Protein AF-A0A938A144-F1 (afdb_monomer_lite)

Sequence (136 aa):
MARAVPRRSKALLALAIMGLSIASASLGVLPIPIAALIGAITMFATGCVRFENAGRALSAQVIVLVAASIAMGRLILESGAAGWLGQLLAAFLQYLPPAGVLAIIMIFVTFLTSFASNTAAATAGTPIAINVAAAL

Secondary structure (DSSP, 8-state):
-------HHHHHHHHHHHHHHHHHHHTTSS-HHHHHHHHHHHHHHTTSS-HHHHHHHS-HHHHHHHHHHHHHHHHHHHTSHHHHHHHHHHHHHTTS-HHHHHHHHHHHHHHHHHHS-HHHHHHHHHHHHHHHHHH-

Foldseek 3Di:
DDDPPPPVVLVVVLVVLVVQLVVCCVVVVDPNVVSVVVSVVVCVVVVVDPPVVVVVVDDPVVVVQVVVLVVLLVCCVVVCVLVVLLVVLLVVCVVDDPVVSVVVLVVVLVVVCVVGPNSSSCSSSVSSVVSSVVSD

pLDDT: mean 80.21, std 10.12, range [36.72, 93.06]

Radius of gyration: 20.93 Å; chains: 1; bounding box: 38×28×57 Å

Structure (mmCIF, N/CA/C/O backbone):
data_AF-A0A938A144-F1
#
_entry.id   AF-A0A938A144-F1
#
loop_
_atom_site.group_PDB
_atom_site.id
_atom_site.type_symbol
_atom_site.label_atom_id
_atom_site.label_alt_id
_atom_site.label_comp_id
_atom_site.label_asym_id
_atom_site.label_entity_id
_atom_site.label_seq_id
_atom_site.pdbx_PDB_ins_code
_atom_site.Cartn_x
_atom_site.Cartn_y
_atom_site.Cartn_z
_atom_site.occupancy
_atom_site.B_iso_or_equiv
_atom_site.auth_seq_id
_atom_site.auth_comp_id
_atom_site.auth_asym_id
_atom_site.auth_atom_id
_atom_site.pdbx_PDB_model_num
ATOM 1 N N . MET A 1 1 ? 4.460 5.887 33.260 1.00 36.72 1 MET A N 1
ATOM 2 C CA . 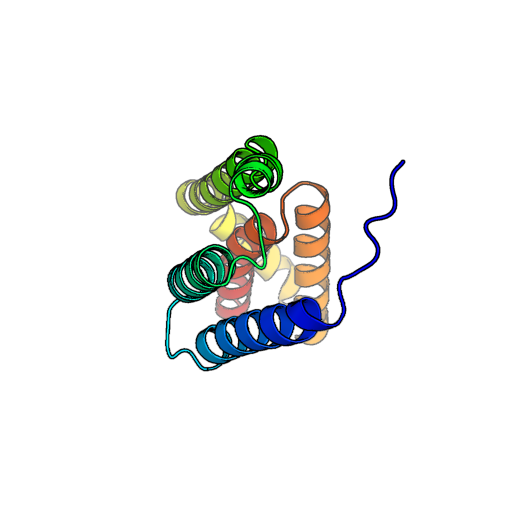MET A 1 1 ? 4.249 4.782 32.295 1.00 36.72 1 MET A CA 1
ATOM 3 C C . MET A 1 1 ? 3.229 3.789 32.862 1.00 36.72 1 MET A C 1
ATOM 5 O O . MET A 1 1 ? 3.615 2.774 33.424 1.00 36.72 1 MET A O 1
ATOM 9 N N . ALA A 1 2 ? 1.927 4.092 32.792 1.00 39.59 2 ALA A N 1
ATOM 10 C CA . ALA A 1 2 ? 0.892 3.199 33.322 1.00 39.59 2 ALA A CA 1
ATOM 11 C C . ALA A 1 2 ? 0.502 2.162 32.258 1.00 39.59 2 ALA A C 1
ATOM 13 O O . ALA A 1 2 ? -0.150 2.480 31.264 1.00 39.59 2 ALA A O 1
ATOM 14 N N . ARG A 1 3 ? 0.955 0.923 32.459 1.00 45.22 3 ARG A N 1
ATOM 15 C CA . ARG A 1 3 ? 0.628 -0.253 31.647 1.00 45.22 3 ARG A CA 1
ATOM 16 C C . ARG A 1 3 ? -0.870 -0.534 31.815 1.00 45.22 3 ARG A C 1
ATOM 18 O O . ARG A 1 3 ? -1.298 -0.960 32.884 1.00 45.22 3 ARG A O 1
ATOM 25 N N . ALA A 1 4 ? -1.676 -0.239 30.795 1.00 48.47 4 ALA A N 1
ATOM 26 C CA . ALA A 1 4 ? -3.100 -0.556 30.804 1.00 48.47 4 ALA A CA 1
ATOM 27 C C . ALA A 1 4 ? -3.257 -2.081 30.833 1.00 48.47 4 ALA A C 1
ATOM 29 O O . ALA A 1 4 ? -3.039 -2.757 29.830 1.00 48.47 4 ALA A O 1
ATOM 30 N N . VAL A 1 5 ? -3.581 -2.630 32.004 1.00 51.03 5 VAL A N 1
ATOM 31 C CA . VAL A 1 5 ? -3.943 -4.041 32.153 1.00 51.03 5 VAL A CA 1
ATOM 32 C C . VAL A 1 5 ? -5.149 -4.288 31.239 1.00 51.03 5 VAL A C 1
ATOM 34 O O . VAL A 1 5 ? -6.184 -3.637 31.424 1.00 51.03 5 VAL A O 1
ATOM 37 N N . PRO A 1 6 ? -5.046 -5.164 30.223 1.00 55.75 6 PRO A N 1
ATOM 38 C CA . PRO A 1 6 ? -6.142 -5.391 29.301 1.00 55.75 6 PRO A CA 1
ATOM 39 C C . PRO A 1 6 ? -7.289 -6.013 30.093 1.00 55.75 6 PRO A C 1
ATOM 41 O O . PRO A 1 6 ? -7.183 -7.125 30.611 1.00 55.75 6 PRO A O 1
ATOM 44 N N . ARG A 1 7 ? -8.405 -5.289 30.206 1.00 58.06 7 ARG A N 1
ATOM 45 C CA . ARG A 1 7 ? -9.666 -5.854 30.691 1.00 58.06 7 ARG A CA 1
ATOM 46 C C . ARG A 1 7 ? -10.078 -6.956 29.707 1.00 58.06 7 ARG A C 1
ATOM 48 O O . ARG A 1 7 ? -10.730 -6.666 28.706 1.00 58.06 7 ARG A O 1
ATOM 55 N N . ARG A 1 8 ? -9.678 -8.208 29.979 1.00 60.97 8 ARG A N 1
ATOM 56 C CA . ARG A 1 8 ? -9.910 -9.409 29.140 1.00 60.97 8 ARG A CA 1
ATOM 57 C C . ARG A 1 8 ? -11.335 -9.489 28.580 1.00 60.97 8 ARG A C 1
ATOM 59 O O . ARG A 1 8 ? -11.509 -9.871 27.431 1.00 60.97 8 ARG A O 1
ATOM 66 N N . SER A 1 9 ? -12.326 -9.064 29.366 1.00 64.81 9 SER A N 1
ATOM 67 C CA . SER A 1 9 ? -13.745 -9.045 28.989 1.00 64.81 9 SER A CA 1
ATOM 68 C C . SER A 1 9 ? -14.048 -8.201 27.739 1.00 64.81 9 SER A C 1
ATOM 70 O O . SER A 1 9 ? -14.814 -8.646 26.891 1.00 64.81 9 SER A O 1
ATOM 72 N N . LYS A 1 10 ? -13.436 -7.018 27.578 1.00 71.56 10 LYS A N 1
ATOM 73 C CA . LYS A 1 10 ? -13.668 -6.153 26.403 1.00 71.56 10 LYS A CA 1
ATOM 74 C C . LYS A 1 10 ? -12.682 -6.402 25.263 1.00 71.56 10 LYS A C 1
ATOM 76 O O . LYS A 1 10 ? -12.957 -6.034 24.127 1.00 71.56 10 LYS A O 1
ATOM 81 N N . ALA A 1 11 ? -11.554 -7.050 25.558 1.00 80.12 11 ALA A N 1
ATOM 82 C CA . ALA A 1 11 ? -10.544 -7.388 24.561 1.00 80.12 11 ALA A CA 1
ATOM 83 C C . ALA A 1 11 ? -11.083 -8.372 23.510 1.00 80.12 11 ALA A C 1
ATOM 85 O O . ALA A 1 11 ? -10.858 -8.164 22.323 1.00 80.12 11 ALA A O 1
ATOM 86 N N . LEU A 1 12 ? -11.843 -9.393 23.928 1.00 84.12 12 LEU A N 1
ATOM 87 C CA . LEU A 1 12 ? -12.440 -10.363 23.001 1.00 84.12 12 LEU A CA 1
ATOM 88 C C . LEU A 1 12 ? -13.468 -9.701 22.071 1.00 84.12 12 LEU A C 1
ATOM 90 O O . LEU A 1 12 ? -13.487 -9.968 20.875 1.00 84.12 12 LEU A O 1
ATOM 94 N N . LEU A 1 13 ? -14.278 -8.791 22.617 1.00 86.19 13 LEU A N 1
ATOM 95 C CA . LEU A 1 13 ? -15.290 -8.054 21.862 1.00 86.19 13 LEU A CA 1
ATOM 96 C C . LEU A 1 13 ? -14.635 -7.102 20.847 1.00 86.19 13 LEU A C 1
ATOM 98 O O . LEU A 1 13 ? -15.022 -7.081 19.682 1.00 86.19 13 LEU A O 1
ATOM 102 N N . ALA A 1 14 ? -13.589 -6.374 21.250 1.00 86.38 14 ALA A N 1
ATOM 103 C CA . ALA A 1 14 ? -12.810 -5.545 20.330 1.00 86.38 14 ALA A CA 1
ATOM 104 C C . ALA A 1 14 ? -12.170 -6.379 19.204 1.00 86.38 14 ALA A C 1
ATOM 106 O O . ALA A 1 14 ? -12.219 -5.982 18.042 1.00 86.38 14 ALA A O 1
ATOM 107 N N . LEU A 1 15 ? -11.625 -7.553 19.530 1.00 89.06 15 LEU A N 1
ATOM 108 C CA . LEU A 1 15 ? -11.017 -8.453 18.550 1.00 89.06 15 LEU A CA 1
ATOM 109 C C . LEU A 1 15 ? -12.059 -9.010 17.570 1.00 89.06 15 LEU A C 1
ATOM 111 O O . LEU A 1 15 ? -11.793 -9.059 16.373 1.00 89.06 15 LEU A O 1
ATOM 115 N N . ALA A 1 16 ? -13.262 -9.339 18.049 1.00 91.12 16 ALA A N 1
ATOM 116 C CA . ALA A 1 16 ? -14.371 -9.764 17.199 1.00 91.12 16 ALA A CA 1
ATOM 117 C C . ALA A 1 16 ? -14.809 -8.660 16.221 1.00 91.12 16 ALA A C 1
ATOM 119 O O . ALA A 1 16 ? -14.933 -8.928 15.028 1.00 91.12 16 ALA A O 1
ATOM 120 N N . ILE A 1 17 ? -14.978 -7.413 16.687 1.00 90.75 17 ILE A N 1
ATOM 121 C CA . ILE A 1 17 ? -15.325 -6.276 15.811 1.00 90.75 17 ILE A CA 1
ATOM 122 C C . ILE A 1 17 ? -14.219 -6.037 14.777 1.00 90.75 17 ILE A C 1
ATOM 124 O O . ILE A 1 17 ? -14.506 -5.867 13.592 1.00 90.75 17 ILE A O 1
ATOM 128 N N . MET A 1 18 ? -12.955 -6.049 15.210 1.00 90.88 18 MET A N 1
ATOM 129 C CA . MET A 1 18 ? -11.811 -5.869 14.317 1.00 90.88 18 MET A CA 1
ATOM 130 C C . MET A 1 18 ? -11.776 -6.973 13.254 1.00 90.88 18 MET A C 1
ATOM 132 O O . MET A 1 18 ? -11.694 -6.669 12.067 1.00 90.88 18 MET A O 1
ATOM 136 N N . GLY A 1 19 ? -11.934 -8.235 13.661 1.00 92.50 19 GLY A N 1
ATOM 137 C CA . GLY A 1 19 ? -11.999 -9.380 12.756 1.00 92.50 19 GLY A CA 1
ATOM 138 C C . GLY A 1 19 ? -13.144 -9.272 11.750 1.00 92.50 19 GLY A C 1
ATOM 139 O O . GLY A 1 19 ? -12.922 -9.483 10.563 1.00 92.50 19 GLY A O 1
ATOM 140 N N . LEU A 1 20 ? -14.337 -8.858 12.188 1.00 91.62 20 LEU A N 1
ATOM 141 C CA . LEU A 1 20 ? -15.492 -8.659 11.306 1.00 91.62 20 LEU A CA 1
ATOM 142 C C . LEU A 1 20 ? -15.250 -7.528 10.291 1.00 91.62 20 LEU A C 1
ATOM 144 O O . LEU A 1 20 ? -15.576 -7.661 9.110 1.00 91.62 20 LEU A O 1
ATOM 148 N N . SER A 1 21 ? -14.641 -6.424 10.734 1.00 92.31 21 SER A N 1
ATOM 149 C CA . SER A 1 21 ? -14.299 -5.296 9.857 1.00 92.31 21 SER A CA 1
ATOM 150 C C . SER A 1 21 ? -13.248 -5.678 8.808 1.00 92.31 21 SER A C 1
ATOM 152 O O . SER A 1 21 ? -13.389 -5.327 7.641 1.00 92.31 21 SER A O 1
ATOM 154 N N . ILE A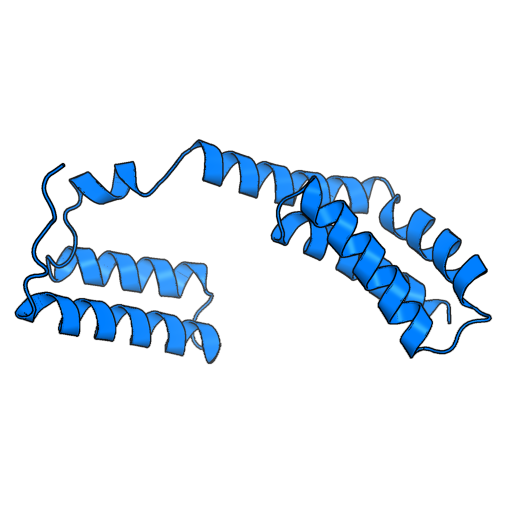 1 22 ? -12.239 -6.468 9.191 1.00 93.06 22 ILE A N 1
ATOM 155 C CA . ILE A 1 22 ? -11.204 -6.955 8.272 1.00 93.06 22 ILE A CA 1
ATOM 156 C C . ILE A 1 22 ? -11.808 -7.970 7.303 1.00 93.06 22 ILE A C 1
ATOM 158 O O . ILE A 1 22 ? -11.606 -7.847 6.103 1.00 93.06 22 ILE A O 1
ATOM 162 N N . ALA A 1 23 ? -12.595 -8.930 7.794 1.00 92.81 23 ALA A N 1
ATOM 163 C CA . ALA A 1 23 ? -13.234 -9.939 6.955 1.00 92.81 23 ALA A CA 1
ATOM 164 C C . ALA A 1 23 ? -14.165 -9.303 5.911 1.00 92.81 23 ALA A C 1
ATOM 166 O O . ALA A 1 23 ? -14.083 -9.644 4.735 1.00 92.81 23 ALA A O 1
ATOM 167 N N . SER A 1 24 ? -15.001 -8.340 6.310 1.00 91.44 24 SER A N 1
ATOM 168 C CA . SER A 1 24 ? -15.888 -7.627 5.377 1.00 91.44 24 SER A CA 1
ATOM 169 C C . SER A 1 24 ? -15.125 -6.802 4.334 1.00 91.44 24 SER A C 1
ATOM 171 O O . SER A 1 24 ? -15.527 -6.789 3.169 1.00 91.44 24 SER A O 1
ATOM 173 N N . ALA A 1 25 ? -14.009 -6.172 4.718 1.00 91.44 25 ALA A N 1
ATOM 174 C CA . ALA A 1 25 ? -13.136 -5.450 3.795 1.00 91.44 25 ALA A CA 1
ATOM 175 C C . ALA A 1 25 ? -12.389 -6.391 2.830 1.00 91.44 25 ALA A C 1
ATOM 177 O O . ALA A 1 25 ? -12.323 -6.124 1.633 1.00 91.44 25 ALA A O 1
ATOM 178 N N . SER A 1 26 ? -11.847 -7.507 3.327 1.00 91.06 26 SER A N 1
ATOM 179 C CA . SER A 1 26 ? -11.077 -8.474 2.531 1.00 91.06 26 SER A CA 1
ATOM 180 C C . SER A 1 26 ? -11.943 -9.305 1.586 1.00 91.06 26 SER A C 1
ATOM 182 O O . SER A 1 26 ? -11.486 -9.651 0.502 1.00 91.06 26 SER A O 1
ATOM 184 N N . LEU A 1 27 ? -13.189 -9.603 1.965 1.00 91.94 27 LEU A N 1
ATOM 185 C CA . LEU A 1 27 ? -14.162 -10.289 1.106 1.00 91.94 27 LEU A CA 1
ATOM 186 C C . LEU A 1 27 ? -14.775 -9.362 0.040 1.00 91.94 27 LEU A C 1
ATOM 188 O O . LEU A 1 27 ? -15.588 -9.812 -0.760 1.00 91.94 27 LEU A O 1
ATOM 192 N N . GLY A 1 28 ? -14.418 -8.072 0.033 1.00 86.38 28 GLY A N 1
ATOM 193 C CA . GLY A 1 28 ? -14.912 -7.100 -0.944 1.00 86.38 28 GLY A CA 1
ATOM 194 C C . GLY A 1 28 ? -16.380 -6.705 -0.761 1.00 86.38 28 GLY A C 1
ATOM 195 O O . GLY A 1 28 ? -16.953 -6.088 -1.653 1.00 86.38 28 GLY A O 1
ATOM 196 N N . VAL A 1 29 ? -16.997 -7.033 0.382 1.00 88.31 29 VAL A N 1
ATOM 197 C CA . VAL A 1 29 ? -18.400 -6.686 0.675 1.00 88.31 29 VAL A CA 1
ATOM 198 C C . VAL A 1 29 ? -18.557 -5.174 0.845 1.00 88.31 29 VAL A C 1
ATOM 200 O O . VAL A 1 29 ? -19.548 -4.590 0.413 1.00 88.31 29 VAL A O 1
ATOM 203 N N . LEU A 1 30 ? -17.572 -4.534 1.484 1.00 88.12 30 LEU A N 1
ATOM 204 C CA . LEU A 1 30 ? -17.546 -3.098 1.751 1.00 88.12 30 LEU A CA 1
ATOM 205 C C . LEU A 1 30 ? -16.167 -2.521 1.396 1.00 88.12 30 LEU A C 1
ATOM 207 O O . LEU A 1 30 ? -15.152 -3.156 1.691 1.00 88.12 30 LEU A O 1
ATOM 211 N N . PRO A 1 31 ? -16.092 -1.294 0.843 1.00 88.38 31 PRO A N 1
ATOM 212 C CA . PRO A 1 31 ? -14.829 -0.581 0.698 1.00 88.38 31 PRO A CA 1
ATOM 213 C C . PRO A 1 31 ? -14.108 -0.458 2.044 1.00 88.38 31 PRO A C 1
ATOM 215 O O . PRO A 1 31 ? -14.730 -0.111 3.051 1.00 88.38 31 PRO A O 1
ATOM 218 N N . ILE A 1 32 ? -12.787 -0.665 2.044 1.00 89.56 32 ILE A N 1
ATOM 219 C CA . ILE A 1 32 ? -11.926 -0.606 3.241 1.00 89.56 32 ILE A CA 1
ATOM 220 C C . ILE A 1 32 ? -12.212 0.629 4.123 1.00 89.56 32 ILE A C 1
ATOM 222 O O . ILE A 1 32 ? -12.354 0.452 5.334 1.00 89.56 32 ILE A O 1
ATOM 226 N N . PRO A 1 33 ? -12.372 1.858 3.575 1.00 89.69 33 PRO A N 1
ATOM 227 C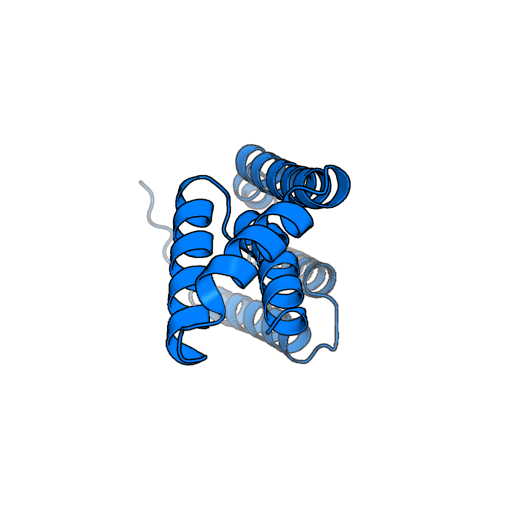 CA . PRO A 1 33 ? -12.659 3.035 4.397 1.00 89.69 33 PRO A CA 1
ATOM 228 C C . PRO A 1 33 ? -13.993 2.929 5.145 1.00 89.69 33 PRO A C 1
ATOM 230 O O . PRO A 1 33 ? -14.079 3.294 6.315 1.00 89.69 33 PRO A O 1
ATOM 233 N N . ILE A 1 34 ? -15.027 2.400 4.484 1.00 91.56 34 ILE A N 1
ATOM 234 C CA . ILE A 1 34 ? -16.378 2.269 5.044 1.00 91.56 34 ILE A CA 1
ATOM 235 C C . ILE A 1 34 ? -16.391 1.173 6.112 1.00 91.56 34 ILE A C 1
ATOM 237 O O . ILE A 1 34 ? -16.885 1.398 7.216 1.00 91.56 34 ILE A O 1
ATOM 241 N N . ALA A 1 35 ? -15.790 0.016 5.821 1.00 92.56 35 ALA A N 1
ATOM 242 C CA . ALA A 1 35 ? -15.670 -1.085 6.775 1.00 92.56 35 ALA A CA 1
ATOM 243 C C . ALA A 1 35 ? -14.903 -0.663 8.042 1.00 92.56 35 ALA A C 1
ATOM 245 O O . ALA A 1 35 ? -15.337 -0.952 9.161 1.00 92.56 35 ALA A O 1
ATOM 246 N N . ALA A 1 36 ? -13.806 0.084 7.879 1.00 90.75 36 ALA A N 1
ATOM 247 C CA . ALA A 1 36 ? -13.020 0.610 8.990 1.00 90.75 36 ALA A CA 1
ATOM 248 C C . ALA A 1 36 ? -13.807 1.629 9.833 1.00 90.75 36 ALA A C 1
ATOM 250 O O . ALA A 1 36 ? -13.762 1.564 11.062 1.00 90.75 36 ALA A O 1
ATOM 251 N N . LEU A 1 37 ? -14.561 2.536 9.199 1.00 91.69 37 LEU A N 1
ATOM 252 C CA . LEU A 1 37 ? -15.398 3.514 9.902 1.00 91.69 37 LEU A CA 1
ATOM 253 C C . LEU A 1 37 ? -16.510 2.840 10.709 1.00 91.69 37 LEU A C 1
ATOM 255 O O . LEU A 1 37 ? -16.682 3.155 11.886 1.00 91.69 37 LEU A O 1
ATOM 259 N N . ILE A 1 38 ? -17.227 1.883 10.116 1.00 92.62 38 ILE A N 1
ATOM 260 C CA . ILE A 1 38 ? -18.276 1.126 10.813 1.00 92.62 38 ILE A CA 1
ATOM 261 C C . ILE A 1 38 ? -17.674 0.347 11.987 1.00 92.62 38 ILE A C 1
ATOM 263 O O . ILE A 1 38 ? -18.209 0.393 13.098 1.00 92.62 38 ILE A O 1
ATOM 267 N N . GLY A 1 39 ? -16.532 -0.316 11.778 1.00 91.56 39 GLY A N 1
ATOM 268 C CA . GLY A 1 39 ? -15.793 -0.998 12.842 1.00 91.56 39 GLY A CA 1
ATOM 269 C C . GLY A 1 39 ? -15.422 -0.055 13.991 1.00 91.56 39 GLY A C 1
ATOM 270 O O . GLY A 1 39 ? -15.692 -0.362 15.154 1.00 91.56 39 GLY A O 1
ATOM 271 N N . ALA A 1 40 ? -14.884 1.127 13.679 1.00 90.06 40 ALA A N 1
ATOM 272 C CA . ALA A 1 40 ? -14.522 2.137 14.671 1.00 90.06 40 ALA A CA 1
ATOM 273 C C . ALA A 1 40 ? -15.744 2.663 15.444 1.00 90.06 40 ALA A C 1
ATOM 275 O O . ALA A 1 40 ? -15.720 2.696 16.675 1.00 90.06 40 ALA A O 1
ATOM 276 N N . ILE A 1 41 ? -16.837 3.004 14.752 1.00 90.81 41 ILE A N 1
ATOM 277 C CA . ILE A 1 41 ? -18.097 3.446 15.376 1.00 90.81 41 ILE A CA 1
ATOM 278 C C . ILE A 1 41 ? -18.631 2.363 16.318 1.00 90.81 41 ILE A C 1
ATOM 280 O O . ILE A 1 41 ? -19.010 2.659 17.451 1.00 90.81 41 ILE A O 1
ATOM 284 N N . THR A 1 42 ? -18.583 1.100 15.897 1.00 90.56 42 THR A N 1
ATOM 285 C CA . THR A 1 42 ? -19.024 -0.039 16.712 1.00 90.56 42 THR A CA 1
ATOM 286 C C . THR A 1 42 ? -18.143 -0.210 17.958 1.00 90.56 42 THR A C 1
ATOM 288 O O . THR A 1 42 ? -18.649 -0.481 19.049 1.00 90.56 42 THR A O 1
ATOM 291 N N . MET A 1 43 ? -16.828 0.014 17.851 1.00 89.25 43 MET A N 1
ATOM 292 C CA . MET A 1 43 ? -15.912 0.011 19.002 1.00 89.25 43 MET A CA 1
ATOM 293 C C . MET A 1 43 ? -16.173 1.159 19.991 1.00 89.25 43 MET A C 1
ATOM 295 O O . MET A 1 43 ? -16.000 0.964 21.201 1.00 89.25 43 MET A O 1
ATOM 299 N N . PHE A 1 44 ? -16.602 2.332 19.510 1.00 87.56 44 PHE A N 1
ATOM 300 C CA . PHE A 1 44 ? -17.032 3.437 20.375 1.00 87.56 44 PHE A CA 1
ATOM 301 C C . PHE A 1 44 ? -18.381 3.139 21.039 1.00 87.56 44 PHE A C 1
ATOM 303 O O . PHE A 1 44 ? -18.501 3.295 22.253 1.00 87.56 44 PHE A O 1
ATOM 310 N N . ALA A 1 45 ? -19.361 2.635 20.283 1.00 87.75 45 ALA A N 1
ATOM 311 C CA . ALA A 1 45 ? -20.696 2.304 20.787 1.00 87.75 45 ALA A CA 1
ATOM 312 C C . ALA A 1 45 ? -20.667 1.204 21.864 1.00 87.75 45 ALA A C 1
ATOM 314 O O . ALA A 1 45 ? -21.375 1.277 22.864 1.00 87.75 45 ALA A O 1
ATOM 315 N N . THR A 1 46 ? -19.788 0.211 21.712 1.00 85.75 46 THR A N 1
ATOM 316 C CA . THR A 1 46 ? -19.581 -0.866 22.703 1.00 85.75 46 THR A CA 1
ATOM 317 C C . THR A 1 46 ? -18.727 -0.432 23.907 1.00 85.75 46 THR A C 1
ATOM 319 O O . THR A 1 46 ? -18.541 -1.177 24.881 1.00 85.75 46 THR A O 1
ATOM 322 N N . GLY A 1 47 ? -18.192 0.795 23.880 1.00 80.31 47 GLY A N 1
ATOM 323 C CA . GLY A 1 47 ? -17.335 1.344 24.927 1.00 80.31 47 GLY A CA 1
ATOM 324 C C . GLY A 1 47 ? -16.034 0.557 25.108 1.00 80.31 47 GLY A C 1
ATOM 325 O O . GLY A 1 47 ? -15.518 0.484 26.232 1.00 80.31 47 GLY A O 1
ATOM 326 N N . CYS A 1 48 ? -15.548 -0.094 24.046 1.00 81.00 48 CYS A N 1
ATOM 327 C CA . CYS A 1 48 ? -14.228 -0.725 24.010 1.00 81.00 48 CYS A CA 1
ATOM 328 C C . CYS A 1 48 ? -13.121 0.329 23.889 1.00 81.00 48 CYS A C 1
ATOM 330 O O . CYS A 1 48 ? -12.052 0.161 24.476 1.00 81.00 48 CYS A O 1
ATOM 332 N N . VAL A 1 49 ? -13.400 1.436 23.193 1.00 79.94 49 VAL A N 1
ATOM 333 C CA . VAL A 1 49 ? -12.483 2.567 23.007 1.00 79.94 49 VAL A CA 1
ATOM 334 C C . VAL A 1 49 ? -13.161 3.855 23.480 1.00 79.94 49 VAL A C 1
ATOM 336 O O . VAL A 1 49 ? -14.339 4.076 23.217 1.00 79.94 49 VAL A O 1
ATOM 339 N N . ARG A 1 50 ? -12.426 4.708 24.205 1.00 78.56 50 ARG A N 1
ATOM 340 C CA . ARG A 1 50 ? -12.901 6.041 24.616 1.00 78.56 50 ARG A CA 1
ATOM 341 C C . ARG A 1 50 ? -12.647 7.064 23.512 1.00 78.56 50 ARG A C 1
ATOM 343 O O . ARG A 1 50 ? -11.574 7.053 22.912 1.00 78.56 50 ARG A O 1
ATOM 350 N N . PHE A 1 51 ? -13.595 7.976 23.307 1.00 74.81 51 PHE A N 1
ATOM 351 C CA . PHE A 1 51 ? -13.528 9.012 22.268 1.00 74.81 51 PHE A CA 1
ATOM 352 C C . PHE A 1 51 ? -12.300 9.929 22.418 1.00 74.81 51 PHE A C 1
ATOM 354 O O . PHE A 1 51 ? -11.675 10.304 21.432 1.00 74.81 51 PHE A O 1
ATOM 361 N N . GLU A 1 52 ? -11.869 10.196 23.653 1.00 74.88 52 GLU A N 1
ATOM 362 C CA . GLU A 1 52 ? -10.673 11.001 23.964 1.00 74.88 52 GLU A CA 1
ATOM 363 C C . GLU A 1 52 ? -9.370 10.389 23.419 1.00 74.88 52 GLU A C 1
ATOM 365 O O . GLU A 1 52 ? -8.409 11.102 23.135 1.00 74.88 52 GLU A O 1
ATOM 370 N N . ASN A 1 53 ? -9.331 9.067 23.223 1.00 73.62 53 ASN A N 1
ATOM 371 C CA . ASN A 1 53 ? -8.176 8.387 22.636 1.00 73.62 53 ASN A CA 1
ATOM 372 C C . ASN A 1 53 ? -8.202 8.404 21.100 1.00 73.62 53 ASN A C 1
ATOM 374 O O . ASN A 1 53 ? -7.164 8.177 20.482 1.00 73.62 53 ASN A O 1
ATOM 378 N N . ALA A 1 54 ? -9.354 8.689 20.481 1.00 73.94 54 ALA A N 1
ATOM 379 C CA . ALA A 1 54 ? -9.510 8.700 19.028 1.00 73.94 54 ALA A CA 1
ATOM 380 C C . ALA A 1 54 ? -8.689 9.823 18.382 1.00 73.94 54 ALA A C 1
ATOM 382 O O . ALA A 1 54 ? -7.936 9.581 17.442 1.00 73.94 54 ALA A O 1
ATOM 383 N N . GLY A 1 55 ? -8.764 11.035 18.943 1.00 72.44 55 GLY A N 1
ATOM 384 C CA . GLY A 1 55 ? -8.000 12.186 18.451 1.00 72.44 55 GLY A CA 1
ATOM 385 C C . GLY A 1 55 ? -6.488 12.002 18.589 1.00 72.44 55 GLY A C 1
ATOM 386 O O . GLY A 1 55 ? -5.736 12.431 17.726 1.00 72.44 55 GLY A O 1
ATOM 387 N N . ARG A 1 56 ? -6.030 11.292 19.630 1.00 72.69 56 ARG A N 1
ATOM 388 C CA . ARG A 1 56 ? -4.608 10.945 19.801 1.00 72.69 56 ARG A CA 1
ATOM 389 C C . ARG A 1 56 ? -4.139 9.850 18.844 1.00 72.69 56 ARG A C 1
ATOM 391 O O . ARG A 1 56 ? -2.951 9.789 18.545 1.00 72.69 56 ARG A O 1
ATOM 398 N N . ALA A 1 57 ? -5.045 8.980 18.400 1.00 73.50 57 ALA A N 1
ATOM 399 C CA . ALA A 1 57 ? -4.749 7.959 17.401 1.00 73.50 57 ALA A CA 1
ATOM 400 C C . ALA A 1 57 ? -4.648 8.553 15.984 1.00 73.50 57 ALA A C 1
ATOM 402 O O . ALA A 1 57 ? -3.882 8.049 15.163 1.00 73.50 57 ALA A O 1
ATOM 403 N N . LEU A 1 58 ? -5.374 9.642 15.701 1.00 79.75 58 LEU A N 1
ATOM 404 C CA . LEU A 1 58 ? -5.275 10.385 14.445 1.00 79.75 58 LEU A CA 1
ATOM 405 C C . LEU A 1 58 ? -4.118 11.393 14.493 1.00 79.75 58 LEU A C 1
ATOM 407 O O . LEU A 1 58 ? -4.258 12.526 14.944 1.00 79.75 58 LEU A O 1
ATOM 411 N N . SER A 1 59 ? -2.957 10.994 13.978 1.00 86.94 59 SER A N 1
ATOM 412 C CA . SER A 1 59 ? -1.847 11.926 13.782 1.00 86.94 59 SER A CA 1
ATOM 413 C C . SER A 1 59 ? -2.039 12.721 12.491 1.00 86.94 59 SER A C 1
ATOM 415 O O . SER A 1 59 ? -2.005 12.153 11.396 1.00 86.94 59 SER A O 1
ATOM 417 N N . ALA A 1 60 ? -2.177 14.046 12.608 1.00 86.62 60 ALA A N 1
ATOM 418 C CA . ALA A 1 60 ? -2.213 14.950 11.457 1.00 86.62 60 ALA A CA 1
ATOM 419 C C . ALA A 1 60 ? -0.990 14.757 10.546 1.00 86.62 60 ALA A C 1
ATOM 421 O O . ALA A 1 60 ? -1.119 14.791 9.327 1.00 86.62 60 ALA A O 1
ATOM 422 N N . GLN A 1 61 ? 0.175 14.451 11.125 1.00 86.69 61 GLN A N 1
ATOM 423 C CA . GLN A 1 61 ? 1.390 14.149 10.372 1.00 86.69 61 GLN A CA 1
ATOM 424 C C . GLN A 1 61 ? 1.213 12.935 9.449 1.00 86.69 61 GLN A C 1
ATOM 426 O O . GLN A 1 61 ? 1.647 12.976 8.303 1.00 86.69 61 GLN A O 1
ATOM 431 N N . VAL A 1 62 ? 0.551 11.869 9.913 1.00 84.81 62 VAL A N 1
ATOM 432 C CA . VAL A 1 62 ? 0.296 10.671 9.091 1.00 84.81 62 VAL A CA 1
ATOM 433 C C . VAL A 1 62 ? -0.707 10.984 7.983 1.00 84.81 62 VAL A C 1
ATOM 435 O O . VAL A 1 62 ? -0.495 10.584 6.842 1.00 84.81 62 VAL A O 1
ATOM 438 N N . ILE A 1 63 ? -1.765 11.738 8.291 1.00 87.50 63 ILE A N 1
ATOM 439 C CA . ILE A 1 63 ? -2.776 12.140 7.301 1.00 87.50 63 ILE A CA 1
ATOM 440 C C . ILE A 1 63 ? -2.132 12.979 6.192 1.00 87.50 63 ILE A C 1
ATOM 442 O O . ILE A 1 63 ? -2.317 12.683 5.013 1.00 87.50 63 ILE A O 1
ATOM 446 N N . VAL A 1 64 ? -1.332 13.982 6.565 1.00 88.56 64 VAL A N 1
ATOM 447 C CA . VAL A 1 64 ? -0.603 14.836 5.618 1.00 88.56 64 VAL A CA 1
ATOM 448 C C . VAL A 1 64 ? 0.388 14.013 4.798 1.00 88.56 64 VAL A C 1
ATOM 450 O O . VAL A 1 64 ? 0.445 14.182 3.584 1.00 88.56 64 VAL A O 1
ATOM 453 N N . LEU A 1 65 ? 1.113 13.076 5.418 1.00 84.38 65 LEU A N 1
ATOM 454 C CA . LEU A 1 65 ? 2.049 12.200 4.711 1.00 84.38 65 LEU A CA 1
ATOM 455 C C . LEU A 1 65 ? 1.344 11.329 3.659 1.00 84.38 65 LEU A C 1
ATOM 457 O O . LEU A 1 65 ? 1.833 11.209 2.535 1.00 84.38 65 LEU A O 1
ATOM 461 N N . VAL A 1 66 ? 0.193 10.740 3.996 1.00 83.69 66 VAL A N 1
ATOM 462 C CA . VAL A 1 66 ? -0.606 9.926 3.063 1.00 83.69 66 VAL A CA 1
ATOM 463 C C . VAL A 1 66 ? -1.192 10.794 1.946 1.00 83.69 66 VAL A C 1
ATOM 465 O O . VAL A 1 66 ? -1.103 10.419 0.779 1.00 83.69 66 VAL A O 1
ATOM 468 N N . ALA A 1 67 ? -1.727 11.973 2.268 1.00 85.88 67 ALA A N 1
ATOM 469 C CA . ALA A 1 67 ? -2.259 12.903 1.273 1.00 85.88 67 ALA A CA 1
ATOM 470 C C . ALA A 1 67 ? -1.171 13.382 0.293 1.00 85.88 67 ALA A C 1
ATOM 472 O O . ALA A 1 67 ? -1.362 13.313 -0.921 1.00 85.88 67 ALA A O 1
ATOM 473 N N . ALA A 1 68 ? -0.006 13.786 0.807 1.00 84.19 68 ALA A N 1
ATOM 474 C CA . ALA A 1 68 ? 1.146 14.181 -0.002 1.00 84.19 68 ALA A CA 1
ATOM 475 C C . ALA A 1 68 ? 1.653 13.025 -0.877 1.00 84.19 68 ALA A C 1
ATOM 477 O O . ALA A 1 68 ? 1.991 13.234 -2.037 1.00 84.19 68 ALA A O 1
ATOM 478 N N . SER A 1 69 ? 1.643 11.798 -0.350 1.00 79.75 69 SER A N 1
ATOM 479 C CA . SER A 1 69 ? 2.011 10.586 -1.092 1.00 79.75 69 SER A CA 1
ATOM 480 C C . SER A 1 69 ? 1.084 10.324 -2.283 1.00 79.75 69 SER A C 1
ATOM 482 O O . SER A 1 69 ? 1.554 10.016 -3.378 1.00 79.75 69 SER A O 1
ATOM 484 N N . ILE A 1 70 ? -0.229 10.482 -2.092 1.00 81.81 70 ILE A N 1
ATOM 485 C CA . ILE A 1 70 ? -1.221 10.342 -3.168 1.00 81.81 70 ILE A CA 1
ATOM 486 C C . ILE A 1 70 ? -1.035 11.454 -4.210 1.00 81.81 70 ILE A C 1
ATOM 488 O O . ILE A 1 70 ? -1.021 11.174 -5.409 1.00 81.81 70 ILE A O 1
ATOM 492 N N . ALA A 1 71 ? -0.848 12.701 -3.764 1.00 84.38 71 ALA A N 1
ATOM 493 C CA . ALA A 1 71 ? -0.611 13.842 -4.647 1.00 84.38 71 ALA A CA 1
ATOM 494 C C . ALA A 1 71 ? 0.671 13.668 -5.478 1.00 84.38 71 ALA A C 1
ATOM 496 O O . ALA A 1 71 ? 0.645 13.839 -6.692 1.00 84.38 71 ALA A O 1
ATOM 497 N N . MET A 1 72 ? 1.773 13.246 -4.856 1.00 81.50 72 MET A N 1
ATOM 498 C CA . MET A 1 72 ? 3.032 12.958 -5.544 1.00 81.50 72 MET A CA 1
ATOM 499 C C . MET A 1 72 ? 2.865 11.856 -6.597 1.00 81.50 72 MET A C 1
ATOM 501 O O . MET A 1 72 ? 3.334 12.016 -7.722 1.00 81.50 72 MET A O 1
ATOM 505 N N . GLY A 1 73 ? 2.142 10.777 -6.275 1.00 73.56 73 GLY A N 1
ATOM 506 C CA . GLY A 1 73 ? 1.821 9.725 -7.243 1.00 73.56 73 GLY A CA 1
ATOM 507 C C . GLY A 1 73 ? 1.066 10.260 -8.466 1.00 73.56 73 GLY A C 1
ATOM 508 O O . GLY A 1 73 ? 1.402 9.910 -9.596 1.00 73.56 73 GLY A O 1
ATOM 509 N N . ARG A 1 74 ? 0.097 11.164 -8.262 1.00 78.44 74 ARG A N 1
ATOM 510 C CA . ARG A 1 74 ? -0.619 11.845 -9.357 1.00 78.44 74 ARG A CA 1
ATOM 511 C C . ARG A 1 74 ? 0.298 12.741 -10.187 1.00 78.44 74 ARG A C 1
ATOM 513 O O . ARG A 1 74 ? 0.246 12.670 -11.407 1.00 78.44 74 ARG A O 1
ATOM 520 N N . LEU A 1 75 ? 1.173 13.514 -9.548 1.00 82.69 75 LEU A N 1
ATOM 521 C CA . LEU A 1 75 ? 2.127 14.383 -10.244 1.00 82.69 75 LEU A CA 1
ATOM 522 C C . LEU A 1 75 ? 3.110 13.586 -11.113 1.00 82.69 75 LEU A C 1
ATOM 524 O O . LEU A 1 75 ? 3.437 14.007 -12.219 1.00 82.69 75 LEU A O 1
ATOM 528 N N . ILE A 1 76 ? 3.559 12.415 -10.657 1.00 75.94 76 ILE A N 1
ATOM 529 C CA . ILE A 1 76 ? 4.431 11.520 -11.440 1.00 75.94 76 ILE A CA 1
ATOM 530 C C . ILE A 1 76 ? 3.707 10.977 -12.686 1.00 75.94 76 ILE A C 1
ATOM 532 O O . ILE A 1 76 ? 4.329 10.799 -13.736 1.00 75.94 76 ILE A O 1
ATOM 536 N N . LEU A 1 77 ? 2.398 10.731 -12.582 1.00 75.44 77 LEU A N 1
ATOM 537 C CA . LEU A 1 77 ? 1.560 10.326 -13.712 1.00 75.44 77 LEU A CA 1
ATOM 538 C C . LEU A 1 77 ? 1.346 11.483 -14.698 1.00 75.44 77 LEU A C 1
ATOM 540 O O . LEU A 1 77 ? 1.574 11.312 -15.892 1.00 75.44 77 LEU A O 1
ATOM 544 N N . GLU A 1 78 ? 0.945 12.657 -14.207 1.00 81.06 78 GLU A N 1
ATOM 545 C CA . GLU A 1 78 ? 0.635 13.830 -15.039 1.00 81.06 78 GLU A CA 1
ATOM 546 C C . GLU A 1 78 ? 1.873 14.445 -15.699 1.00 81.06 78 GLU A C 1
ATOM 548 O O . GLU A 1 78 ? 1.802 14.897 -16.838 1.00 81.06 78 GLU A O 1
ATOM 553 N N . SER A 1 79 ? 3.026 14.412 -15.027 1.00 83.75 79 SER A N 1
ATOM 554 C CA . SER A 1 79 ? 4.302 14.865 -15.604 1.00 83.75 79 SER A CA 1
ATOM 555 C C . SER A 1 79 ? 4.821 13.961 -16.727 1.00 83.75 79 SER A C 1
ATOM 557 O O . SER A 1 79 ? 5.805 14.304 -17.376 1.00 83.75 79 SER A O 1
ATOM 559 N N . GLY A 1 80 ? 4.216 12.786 -16.940 1.00 79.56 80 GLY A N 1
ATOM 560 C CA . GLY A 1 80 ? 4.701 11.793 -17.899 1.00 79.56 80 GLY A CA 1
ATOM 561 C C . GLY A 1 80 ? 5.982 11.076 -17.457 1.00 79.56 80 GLY A C 1
ATOM 562 O O . GLY A 1 80 ? 6.480 10.214 -18.183 1.00 79.56 80 GLY A O 1
ATOM 563 N N . ALA A 1 81 ? 6.496 11.366 -16.255 1.00 79.31 81 ALA A N 1
ATOM 564 C CA . ALA A 1 81 ? 7.720 10.769 -15.727 1.00 79.31 81 ALA A CA 1
ATOM 565 C C . ALA A 1 81 ? 7.616 9.240 -15.611 1.00 79.31 81 ALA A C 1
ATOM 567 O O . ALA A 1 81 ? 8.574 8.538 -15.932 1.00 79.31 81 ALA A O 1
ATOM 568 N N . ALA A 1 82 ? 6.449 8.711 -15.218 1.00 74.00 82 ALA A N 1
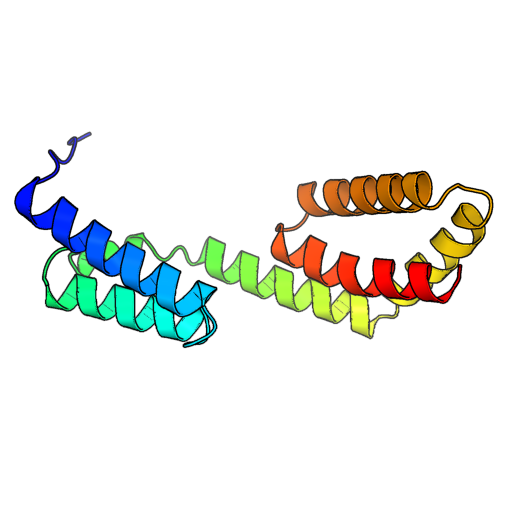ATOM 569 C CA . ALA A 1 82 ? 6.212 7.264 -15.175 1.00 74.00 82 ALA A CA 1
ATOM 570 C C . ALA A 1 82 ? 6.332 6.597 -16.557 1.00 74.00 82 ALA A C 1
ATOM 572 O O . ALA A 1 82 ? 6.890 5.506 -16.666 1.00 74.00 82 ALA A O 1
ATOM 573 N N . GLY A 1 83 ? 5.826 7.250 -17.609 1.00 74.56 83 GLY A N 1
ATOM 574 C CA . GLY A 1 83 ? 5.917 6.747 -18.981 1.00 74.56 83 GLY A CA 1
ATOM 575 C C . GLY A 1 83 ? 7.349 6.798 -19.509 1.00 74.56 83 GLY A C 1
ATOM 576 O O . GLY A 1 83 ? 7.844 5.808 -20.045 1.00 74.56 83 GLY A O 1
ATOM 577 N N . TRP A 1 84 ? 8.043 7.916 -19.276 1.00 82.69 84 TRP A N 1
ATOM 578 C CA . TRP A 1 84 ? 9.442 8.089 -19.669 1.00 82.69 84 TRP A CA 1
ATOM 579 C C . TRP A 1 84 ? 10.372 7.077 -18.980 1.00 82.69 84 TRP A C 1
ATOM 581 O O . TRP A 1 84 ? 11.168 6.418 -19.648 1.00 82.69 84 TRP A O 1
ATOM 591 N N . LEU A 1 85 ? 10.223 6.878 -17.664 1.00 78.19 85 LEU A N 1
ATOM 592 C CA . LEU A 1 85 ? 10.972 5.859 -16.919 1.00 78.19 85 LEU A CA 1
ATOM 593 C C . LEU A 1 85 ? 10.649 4.440 -17.397 1.00 78.19 85 LEU A C 1
ATOM 595 O O . LEU A 1 85 ? 11.558 3.621 -17.503 1.00 78.19 85 LEU A O 1
ATOM 599 N N . GLY A 1 86 ? 9.382 4.146 -17.707 1.00 76.06 86 GLY A N 1
ATOM 600 C CA . GLY A 1 86 ? 8.970 2.846 -18.239 1.00 76.06 86 GLY A CA 1
ATOM 601 C C . GLY A 1 86 ? 9.637 2.520 -19.577 1.00 76.06 86 GLY A C 1
ATOM 602 O O . GLY A 1 86 ? 10.173 1.428 -19.737 1.00 76.06 86 GLY A O 1
ATOM 603 N N . GLN A 1 87 ? 9.679 3.481 -20.505 1.00 79.81 87 GLN A N 1
ATOM 604 C CA . GLN A 1 87 ? 10.358 3.320 -21.797 1.00 79.81 87 GLN A CA 1
ATOM 605 C C . GLN A 1 87 ? 11.874 3.175 -21.641 1.00 79.81 87 GLN A C 1
ATOM 607 O O . GLN A 1 87 ? 12.478 2.307 -22.273 1.00 79.81 87 GLN A O 1
ATOM 612 N N . LEU A 1 88 ? 12.485 3.994 -20.777 1.00 81.50 88 LEU A N 1
ATOM 613 C CA . LEU A 1 88 ? 13.917 3.923 -20.498 1.00 81.50 88 LEU A CA 1
ATOM 614 C C . LEU A 1 88 ? 14.288 2.547 -19.932 1.00 81.50 88 LEU A C 1
ATOM 616 O O . LEU A 1 88 ? 15.220 1.914 -20.417 1.00 81.50 88 LEU A O 1
ATOM 620 N N . LEU A 1 89 ? 13.528 2.057 -18.949 1.00 76.56 89 LEU A N 1
ATOM 621 C CA . LEU A 1 89 ? 13.739 0.732 -18.372 1.00 76.56 89 LEU A CA 1
ATOM 622 C C . LEU A 1 89 ? 13.507 -0.372 -19.409 1.00 76.56 89 LEU A C 1
ATOM 624 O O . LEU A 1 89 ? 14.370 -1.231 -19.554 1.00 76.56 89 LEU A O 1
ATOM 628 N N . ALA A 1 90 ? 12.417 -0.338 -20.178 1.00 76.62 90 ALA A N 1
ATOM 629 C CA . ALA A 1 90 ? 12.141 -1.343 -21.207 1.00 76.62 90 ALA A CA 1
ATOM 630 C C . ALA A 1 90 ? 13.287 -1.473 -22.230 1.00 76.62 90 ALA A C 1
ATOM 632 O O . ALA A 1 90 ? 13.686 -2.587 -22.571 1.00 76.62 90 ALA A O 1
ATOM 633 N N . ALA A 1 91 ? 13.895 -0.353 -22.638 1.00 77.56 91 ALA A N 1
ATOM 634 C CA . ALA A 1 91 ? 15.035 -0.355 -23.554 1.00 77.56 91 ALA A CA 1
ATOM 635 C C . ALA A 1 91 ? 16.268 -1.093 -22.994 1.00 77.56 91 ALA A C 1
ATOM 637 O O . ALA A 1 91 ? 16.993 -1.735 -23.755 1.00 77.56 91 ALA A O 1
ATOM 638 N N . PHE A 1 92 ? 16.505 -1.045 -21.680 1.00 76.50 92 PHE A N 1
ATOM 639 C CA . PHE A 1 92 ? 17.594 -1.791 -21.034 1.00 76.50 92 PHE A CA 1
ATOM 640 C C . PHE A 1 92 ? 17.200 -3.229 -20.668 1.00 76.50 92 PHE A C 1
ATOM 642 O O . PHE A 1 92 ? 18.057 -4.112 -20.633 1.00 76.50 92 PHE A O 1
ATOM 649 N N . LEU A 1 93 ? 15.917 -3.472 -20.391 1.00 77.12 93 LEU A N 1
ATOM 650 C CA . LEU A 1 93 ? 15.412 -4.733 -19.844 1.00 77.12 93 LEU A CA 1
ATOM 651 C C . LEU A 1 93 ? 15.022 -5.760 -20.926 1.00 77.12 93 LEU A C 1
ATOM 653 O O . LEU A 1 93 ? 14.865 -6.931 -20.589 1.00 77.12 93 LEU A O 1
ATOM 657 N N . GLN A 1 94 ? 14.950 -5.371 -22.207 1.00 73.12 94 GLN A N 1
ATOM 658 C CA . GLN A 1 94 ? 14.615 -6.253 -23.344 1.00 73.12 94 GLN A CA 1
ATOM 659 C C . GLN A 1 94 ? 15.517 -7.496 -23.500 1.00 73.12 94 GLN A C 1
ATOM 661 O O . GLN A 1 94 ? 15.117 -8.483 -24.108 1.00 73.12 94 GLN A O 1
ATOM 666 N N . TYR A 1 95 ? 16.733 -7.465 -22.947 1.00 74.50 95 TYR A N 1
ATOM 667 C CA . TYR A 1 95 ? 17.704 -8.563 -23.043 1.00 74.50 95 TYR A CA 1
ATOM 668 C C . TYR A 1 95 ? 17.697 -9.499 -21.822 1.00 74.50 95 TYR A C 1
ATOM 670 O O . TYR A 1 95 ? 18.483 -10.446 -21.771 1.00 74.50 95 TYR A O 1
ATOM 678 N N . LEU A 1 96 ? 16.855 -9.231 -20.817 1.00 77.69 96 LEU A N 1
ATOM 679 C CA . LEU A 1 96 ? 16.830 -9.965 -19.551 1.00 77.69 96 LEU A CA 1
ATOM 680 C C . LEU A 1 96 ? 15.664 -10.967 -19.481 1.00 77.69 96 LEU A C 1
ATOM 682 O O . LEU A 1 96 ? 14.586 -10.702 -20.010 1.00 77.69 96 LEU A O 1
ATOM 686 N N . PRO A 1 97 ? 15.818 -12.093 -18.754 1.00 81.56 97 PRO A N 1
ATOM 687 C CA . PRO A 1 97 ? 14.701 -12.987 -18.467 1.00 81.56 97 PRO A CA 1
ATOM 688 C C . PRO A 1 97 ? 13.595 -12.250 -17.688 1.00 81.56 97 PRO A C 1
ATOM 690 O O . PRO A 1 97 ? 13.922 -11.400 -16.852 1.00 81.56 97 PRO A O 1
ATOM 693 N N . PRO A 1 98 ? 12.310 -12.630 -17.828 1.00 79.62 98 PRO A N 1
ATOM 694 C CA . PRO A 1 98 ? 11.192 -11.979 -17.128 1.00 79.62 98 PRO A CA 1
ATOM 695 C C . PRO A 1 98 ? 11.370 -11.885 -15.603 1.00 79.62 98 PRO A C 1
ATOM 697 O O . PRO A 1 98 ? 10.993 -10.895 -14.979 1.00 79.62 98 PRO A O 1
ATOM 700 N N . ALA A 1 99 ? 12.011 -12.887 -14.992 1.00 83.12 99 ALA A N 1
ATOM 701 C CA . ALA A 1 99 ? 12.340 -12.871 -13.567 1.00 83.12 99 ALA A CA 1
ATOM 702 C C . ALA A 1 99 ? 13.341 -11.757 -13.191 1.00 83.12 99 ALA A C 1
ATOM 704 O O . ALA A 1 99 ? 13.218 -11.148 -12.130 1.00 83.12 99 ALA A O 1
ATOM 705 N N . GLY A 1 100 ? 14.310 -11.458 -14.064 1.00 83.50 100 GLY A N 1
ATOM 706 C CA . GLY A 1 100 ? 15.281 -10.378 -13.867 1.00 83.50 100 GLY A CA 1
ATOM 707 C C . GLY A 1 100 ? 14.654 -8.993 -14.034 1.00 83.50 100 GLY A C 1
ATOM 708 O O . GLY A 1 100 ? 14.958 -8.085 -13.263 1.00 83.50 100 GLY A O 1
ATOM 709 N N . VAL A 1 101 ? 13.719 -8.854 -14.979 1.00 82.94 101 VAL A N 1
ATOM 710 C CA . VAL A 1 101 ? 12.923 -7.631 -15.172 1.00 82.94 101 VAL A CA 1
ATOM 711 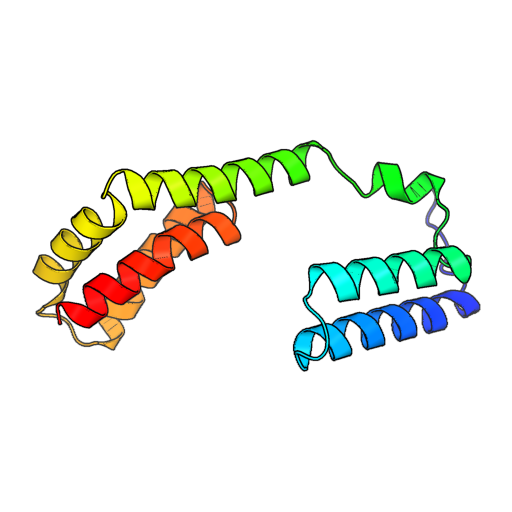C C . VAL A 1 101 ? 12.145 -7.296 -13.898 1.00 82.94 101 VAL A C 1
ATOM 713 O O . VAL A 1 101 ? 12.240 -6.180 -13.383 1.00 82.94 101 VAL A O 1
ATOM 716 N N . LEU A 1 102 ? 11.438 -8.283 -13.338 1.00 83.94 102 LEU A N 1
ATOM 717 C CA . LEU A 1 102 ? 10.711 -8.124 -12.077 1.00 83.94 102 LEU A CA 1
ATOM 718 C C . LEU A 1 102 ? 11.644 -7.765 -10.917 1.00 83.94 102 LEU A C 1
ATOM 720 O O . LEU A 1 102 ? 11.323 -6.860 -10.151 1.00 83.94 102 LEU A O 1
ATOM 724 N N . ALA A 1 103 ? 12.804 -8.417 -10.804 1.00 86.06 103 ALA A N 1
ATOM 725 C CA . ALA A 1 103 ? 13.765 -8.125 -9.742 1.00 86.06 103 ALA A CA 1
ATOM 726 C C . ALA A 1 103 ? 14.246 -6.664 -9.780 1.00 86.06 103 ALA A C 1
ATOM 728 O O . ALA A 1 103 ? 14.267 -5.999 -8.744 1.00 86.06 103 ALA A O 1
ATOM 729 N N . ILE A 1 104 ? 14.567 -6.137 -10.966 1.00 85.25 104 ILE A N 1
ATOM 730 C CA . ILE A 1 104 ? 14.999 -4.741 -11.133 1.00 85.25 104 ILE A CA 1
ATOM 731 C C . ILE A 1 104 ? 13.872 -3.771 -10.772 1.00 85.25 104 ILE A C 1
ATOM 733 O O . ILE A 1 104 ? 14.101 -2.819 -10.023 1.00 85.25 104 ILE A O 1
ATOM 737 N N . ILE A 1 105 ? 12.650 -4.025 -11.251 1.00 83.69 105 ILE A N 1
ATOM 738 C CA . ILE A 1 105 ? 11.486 -3.189 -10.924 1.00 83.69 105 ILE A CA 1
ATOM 739 C C . ILE A 1 105 ? 11.220 -3.211 -9.415 1.00 83.69 105 ILE A C 1
ATOM 741 O O . ILE A 1 105 ? 10.988 -2.159 -8.822 1.00 83.69 105 ILE A O 1
ATOM 745 N N . MET A 1 106 ? 11.296 -4.378 -8.769 1.00 85.62 106 MET A N 1
ATOM 746 C CA . MET A 1 106 ? 11.115 -4.484 -7.321 1.00 85.62 106 MET A CA 1
ATOM 747 C C . MET A 1 106 ? 12.190 -3.710 -6.561 1.00 85.62 106 MET A C 1
ATOM 749 O O . MET A 1 106 ? 11.840 -2.936 -5.677 1.00 85.62 106 MET A O 1
ATOM 753 N N . ILE A 1 107 ? 13.468 -3.833 -6.936 1.00 86.25 107 ILE A N 1
ATOM 754 C CA . ILE A 1 107 ? 14.560 -3.059 -6.320 1.00 86.25 107 ILE A CA 1
ATOM 755 C C . ILE A 1 107 ? 14.311 -1.555 -6.475 1.00 86.25 107 ILE A C 1
ATOM 757 O O . ILE A 1 107 ? 14.443 -0.805 -5.507 1.00 86.25 107 ILE A O 1
ATOM 761 N N . PHE A 1 108 ? 13.902 -1.113 -7.663 1.00 82.31 108 PHE A N 1
ATOM 762 C CA . PHE A 1 108 ? 13.603 0.290 -7.933 1.00 82.31 108 PHE A CA 1
ATOM 763 C C . PHE A 1 108 ? 12.437 0.813 -7.077 1.00 82.31 108 PHE A C 1
ATOM 765 O O . PHE A 1 108 ? 12.547 1.862 -6.439 1.00 82.31 108 PHE A O 1
ATOM 772 N N . VAL A 1 109 ? 11.335 0.062 -6.992 1.00 82.50 109 VAL A N 1
ATOM 773 C CA . VAL A 1 109 ? 10.172 0.429 -6.167 1.00 82.50 109 VAL A CA 1
ATOM 774 C C . VAL A 1 109 ? 10.508 0.378 -4.671 1.00 82.50 109 VAL A C 1
ATOM 776 O O . VAL A 1 109 ? 10.083 1.253 -3.915 1.00 82.50 109 VAL A O 1
ATOM 779 N N . THR A 1 110 ? 11.311 -0.587 -4.220 1.00 85.25 110 THR A N 1
ATOM 780 C CA . THR A 1 110 ? 11.800 -0.659 -2.833 1.00 85.25 110 THR A CA 1
ATOM 781 C C . THR A 1 110 ? 12.696 0.531 -2.489 1.00 85.25 110 THR A C 1
ATOM 783 O O . THR A 1 110 ? 12.562 1.110 -1.410 1.00 85.25 110 THR A O 1
ATOM 786 N N . PHE A 1 111 ? 13.557 0.957 -3.412 1.00 82.75 111 PHE A N 1
ATOM 787 C CA . P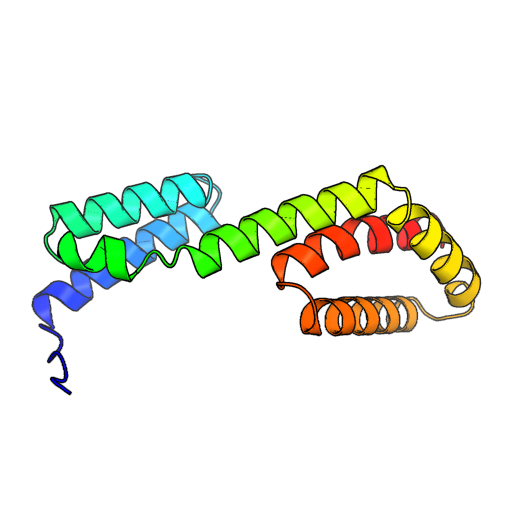HE A 1 111 ? 14.355 2.167 -3.239 1.00 82.75 111 PHE A CA 1
ATOM 788 C C . PHE A 1 111 ? 13.460 3.407 -3.112 1.00 82.75 111 PHE A C 1
ATOM 790 O O . PHE A 1 111 ? 13.599 4.164 -2.152 1.00 82.75 111 PHE A O 1
ATOM 797 N N . LEU A 1 112 ? 12.465 3.564 -3.992 1.00 76.25 112 LEU A N 1
ATOM 798 C CA . LEU A 1 112 ? 11.465 4.637 -3.888 1.00 76.25 112 LEU A CA 1
ATOM 799 C C . LEU A 1 112 ? 10.705 4.607 -2.555 1.00 76.25 112 LEU A C 1
ATOM 801 O O . LEU A 1 112 ? 10.438 5.656 -1.976 1.00 76.25 112 LEU A O 1
ATOM 805 N N . THR A 1 113 ? 10.413 3.417 -2.032 1.00 82.44 113 THR A N 1
ATOM 806 C CA . THR A 1 113 ? 9.744 3.216 -0.734 1.00 82.44 113 THR A CA 1
ATOM 807 C C . THR A 1 113 ? 10.591 3.684 0.458 1.00 82.44 113 THR A C 1
ATOM 809 O O . THR A 1 113 ? 10.064 3.974 1.526 1.00 82.44 113 THR A O 1
ATOM 812 N N . SER A 1 114 ? 11.912 3.793 0.305 1.00 79.69 114 SER A N 1
ATOM 813 C CA . SER A 1 114 ? 12.764 4.345 1.370 1.00 79.69 114 SER A CA 1
ATOM 814 C C . SER A 1 114 ? 12.614 5.866 1.506 1.00 79.69 114 SER A C 1
ATOM 816 O O . SER A 1 114 ? 12.850 6.410 2.581 1.00 79.69 114 SER A O 1
ATOM 818 N N . PHE A 1 115 ? 12.198 6.550 0.435 1.00 68.06 115 PHE A N 1
ATOM 819 C CA . PHE A 1 115 ? 12.005 8.006 0.399 1.00 68.06 115 PHE A CA 1
ATOM 820 C C . PHE A 1 115 ? 10.529 8.423 0.437 1.00 68.06 115 PHE A C 1
ATOM 822 O O . PHE A 1 115 ? 10.208 9.527 0.875 1.00 68.06 115 PHE A O 1
ATOM 829 N N . ALA A 1 116 ? 9.628 7.549 -0.008 1.00 71.62 116 ALA A N 1
ATOM 830 C CA . ALA A 1 116 ? 8.191 7.777 -0.080 1.00 71.62 116 ALA A CA 1
ATOM 831 C C . ALA A 1 116 ? 7.427 6.722 0.732 1.00 71.62 116 ALA A C 1
ATOM 833 O O . ALA A 1 116 ? 7.933 5.639 0.991 1.00 71.62 116 ALA A O 1
ATOM 834 N N . SER A 1 117 ? 6.178 6.993 1.122 1.00 75.19 117 SER A N 1
ATOM 835 C CA . SER A 1 117 ? 5.368 5.960 1.784 1.00 75.19 117 SER A CA 1
ATOM 836 C C . SER A 1 117 ? 5.149 4.745 0.867 1.00 75.19 117 SER A C 1
ATOM 838 O O . SER A 1 117 ? 5.092 4.890 -0.356 1.00 75.19 117 SER A O 1
ATOM 840 N N . ASN A 1 118 ? 4.949 3.554 1.449 1.00 80.88 118 ASN A N 1
ATOM 841 C CA . ASN A 1 118 ? 4.651 2.319 0.701 1.00 80.88 118 ASN A CA 1
ATOM 842 C C . ASN A 1 118 ? 3.543 2.524 -0.350 1.00 80.88 118 ASN A C 1
ATOM 844 O O . ASN A 1 118 ? 3.626 2.020 -1.467 1.00 80.88 118 ASN A O 1
ATOM 848 N N . THR A 1 119 ? 2.521 3.315 -0.011 1.00 76.69 119 THR A N 1
ATOM 849 C CA . THR A 1 119 ? 1.403 3.632 -0.906 1.00 76.69 119 THR A CA 1
ATOM 850 C C . THR A 1 119 ? 1.816 4.545 -2.068 1.00 76.69 119 THR A C 1
ATOM 852 O O . THR A 1 119 ? 1.355 4.336 -3.191 1.00 76.69 119 THR A O 1
ATOM 855 N N . ALA A 1 120 ? 2.698 5.528 -1.846 1.00 69.56 120 ALA A N 1
ATOM 856 C CA . ALA A 1 120 ? 3.243 6.365 -2.924 1.00 69.56 120 ALA A CA 1
ATOM 857 C C . ALA A 1 120 ? 4.097 5.547 -3.895 1.00 69.56 120 ALA A C 1
ATOM 859 O O . ALA A 1 120 ? 3.887 5.619 -5.106 1.00 69.56 120 ALA A O 1
ATOM 860 N N . ALA A 1 121 ? 5.017 4.738 -3.366 1.00 78.12 121 ALA A N 1
ATOM 861 C CA . ALA A 1 121 ? 5.879 3.893 -4.184 1.00 78.12 121 ALA A CA 1
ATOM 862 C C . ALA A 1 121 ? 5.066 2.886 -5.012 1.00 78.12 121 ALA A C 1
ATOM 864 O O . ALA A 1 121 ? 5.339 2.712 -6.196 1.00 78.12 121 ALA A O 1
ATOM 865 N N . ALA A 1 122 ? 4.010 2.296 -4.441 1.00 79.44 122 ALA A N 1
ATOM 866 C CA . ALA A 1 122 ? 3.094 1.422 -5.174 1.00 79.44 122 ALA A CA 1
ATOM 867 C C . ALA A 1 122 ? 2.317 2.165 -6.279 1.00 79.44 122 ALA A C 1
ATOM 869 O O . ALA A 1 122 ? 2.191 1.658 -7.396 1.00 79.44 122 ALA A O 1
ATOM 870 N N . THR A 1 123 ? 1.829 3.380 -6.000 1.00 74.62 123 THR A N 1
ATOM 871 C CA . THR A 1 123 ? 1.073 4.189 -6.976 1.00 74.62 123 THR A CA 1
ATOM 872 C C . THR A 1 123 ? 1.948 4.621 -8.155 1.00 74.62 123 THR A C 1
ATOM 874 O O . THR A 1 123 ? 1.482 4.602 -9.290 1.00 74.62 123 THR A O 1
ATOM 877 N N . ALA A 1 124 ? 3.219 4.960 -7.912 1.00 75.12 124 ALA A N 1
ATOM 878 C CA . ALA A 1 124 ? 4.185 5.278 -8.965 1.00 75.12 124 ALA A CA 1
ATOM 879 C C . ALA A 1 124 ? 4.722 4.023 -9.678 1.00 75.12 124 ALA A C 1
ATOM 881 O O . ALA A 1 124 ? 4.932 4.043 -10.886 1.00 75.12 124 ALA A O 1
ATOM 882 N N . GLY A 1 125 ? 4.919 2.917 -8.957 1.00 78.81 125 GLY A N 1
ATOM 883 C CA . GLY A 1 125 ? 5.459 1.668 -9.500 1.00 78.81 125 GLY A CA 1
ATOM 884 C C . GLY A 1 125 ? 4.487 0.913 -10.408 1.00 78.81 125 GLY A C 1
ATOM 885 O O . GLY A 1 125 ? 4.910 0.363 -11.420 1.00 78.81 125 GLY A O 1
ATOM 886 N N . THR A 1 126 ? 3.185 0.925 -10.098 1.00 82.62 126 THR A N 1
ATOM 887 C CA . THR A 1 126 ? 2.136 0.255 -10.896 1.00 82.62 126 THR A CA 1
ATOM 888 C C . THR A 1 126 ? 2.147 0.658 -12.380 1.00 82.62 126 THR A C 1
ATOM 890 O O . THR A 1 126 ? 2.262 -0.229 -13.226 1.00 82.62 126 THR A O 1
ATOM 893 N N . PRO A 1 127 ? 2.078 1.953 -12.753 1.00 76.38 127 PRO A N 1
ATOM 894 C CA . PRO A 1 127 ? 2.124 2.358 -14.157 1.00 76.38 127 PRO A CA 1
ATOM 895 C C . PRO A 1 127 ? 3.478 2.052 -14.809 1.00 76.38 127 PRO A C 1
ATOM 897 O O . PRO A 1 127 ? 3.514 1.714 -15.987 1.00 76.38 127 PRO A O 1
ATOM 900 N N . ILE A 1 128 ? 4.591 2.132 -14.072 1.00 78.50 128 ILE A N 1
ATOM 901 C CA . ILE A 1 128 ? 5.922 1.794 -14.599 1.00 78.50 128 ILE A CA 1
ATOM 902 C C . ILE A 1 128 ? 5.969 0.309 -14.970 1.00 78.50 128 ILE A C 1
ATOM 904 O O . ILE A 1 128 ? 6.374 -0.030 -16.079 1.00 78.50 128 ILE A O 1
ATOM 908 N N . ALA A 1 129 ? 5.489 -0.566 -14.084 1.00 82.06 129 ALA A N 1
ATOM 909 C CA . ALA A 1 129 ? 5.423 -2.001 -14.333 1.00 82.06 129 ALA A CA 1
ATOM 910 C C . ALA A 1 129 ? 4.514 -2.342 -15.524 1.00 82.06 129 ALA A C 1
ATOM 912 O O . ALA A 1 129 ? 4.898 -3.156 -16.358 1.00 82.06 129 ALA A O 1
ATOM 913 N N . ILE A 1 130 ? 3.349 -1.690 -15.642 1.00 82.69 130 ILE A N 1
ATOM 914 C CA . ILE A 1 130 ? 2.438 -1.874 -16.785 1.00 82.69 130 ILE A CA 1
ATOM 915 C C . ILE A 1 130 ? 3.103 -1.434 -18.096 1.00 82.69 130 ILE A C 1
ATOM 917 O O . ILE A 1 130 ? 3.031 -2.161 -19.080 1.00 82.69 130 ILE A O 1
ATOM 921 N N . ASN A 1 131 ? 3.782 -0.282 -18.115 1.00 79.31 131 ASN A N 1
ATOM 922 C CA . ASN A 1 131 ? 4.475 0.205 -19.312 1.00 79.31 131 ASN A CA 1
ATOM 923 C C . ASN A 1 131 ? 5.624 -0.719 -19.734 1.00 79.31 131 ASN A C 1
ATOM 925 O O . ASN A 1 131 ? 5.774 -0.990 -20.920 1.00 79.31 131 ASN A O 1
ATOM 929 N N . VAL A 1 132 ? 6.412 -1.227 -18.781 1.00 78.81 132 VAL A N 1
ATOM 930 C CA . VAL A 1 132 ? 7.483 -2.192 -19.078 1.00 78.81 132 VAL A CA 1
ATOM 931 C C . VAL A 1 132 ? 6.898 -3.511 -19.587 1.00 78.81 132 VAL A C 1
ATOM 933 O O . VAL A 1 132 ? 7.401 -4.050 -20.565 1.00 78.81 132 VAL A O 1
ATOM 936 N N . ALA A 1 133 ? 5.809 -4.000 -18.986 1.00 80.44 133 ALA A N 1
ATOM 937 C CA . ALA A 1 133 ? 5.123 -5.209 -19.442 1.00 80.44 133 ALA A CA 1
ATOM 938 C C . ALA A 1 133 ? 4.493 -5.064 -20.836 1.00 80.44 133 ALA A C 1
ATOM 940 O O . ALA A 1 133 ? 4.365 -6.056 -21.538 1.00 80.44 133 ALA A O 1
ATOM 941 N N . ALA A 1 134 ? 4.089 -3.854 -21.229 1.00 78.25 134 ALA A N 1
ATOM 942 C CA . ALA A 1 134 ? 3.556 -3.578 -22.562 1.00 78.25 134 ALA A CA 1
ATOM 943 C C . ALA A 1 134 ? 4.647 -3.375 -23.632 1.00 78.25 134 ALA A C 1
ATOM 945 O O . ALA A 1 134 ? 4.336 -3.403 -24.820 1.00 78.25 134 ALA A O 1
ATOM 946 N N . ALA A 1 135 ? 5.891 -3.104 -23.221 1.00 71.56 135 ALA A N 1
ATOM 947 C CA . ALA A 1 135 ? 7.017 -2.809 -24.109 1.00 71.56 135 ALA A CA 1
ATOM 948 C C . ALA A 1 135 ? 7.966 -4.002 -24.339 1.00 71.56 135 ALA A C 1
ATOM 950 O O . ALA A 1 135 ? 8.805 -3.931 -25.237 1.00 71.56 135 ALA A O 1
ATOM 951 N N . LEU A 1 136 ? 7.851 -5.052 -23.521 1.00 66.38 136 LEU A N 1
ATOM 952 C CA . LEU A 1 136 ? 8.474 -6.371 -23.696 1.00 66.38 136 LEU A CA 1
ATOM 953 C C . LEU A 1 136 ? 7.569 -7.281 -24.534 1.00 66.38 136 LEU A C 1
ATOM 955 O O . LEU A 1 136 ? 8.130 -8.099 -25.294 1.00 66.38 136 LEU A O 1
#